Protein AF-A0A077PZ47-F1 (afdb_monomer_lite)

Foldseek 3Di:
DVQVLVVCVVPPVVDPSPPDDPVVVCVVQPQWDKDWDDDPNDTQWIWTANPPVRDTPDTTGDD

Organism: NCBI:txid1398204

Structure (mmCIF, N/CA/C/O backbone):
data_AF-A0A077PZ47-F1
#
_entry.id   AF-A0A077PZ47-F1
#
loop_
_atom_site.group_PDB
_atom_site.id
_atom_site.type_symbol
_atom_site.label_atom_id
_atom_site.label_alt_id
_atom_site.label_comp_id
_atom_site.label_asym_id
_atom_site.label_entity_id
_atom_site.label_seq_id
_atom_site.pdbx_PDB_ins_code
_atom_site.Cartn_x
_atom_site.Cartn_y
_atom_site.Cartn_z
_atom_site.occupancy
_atom_site.B_iso_or_equiv
_atom_site.auth_seq_id
_atom_site.auth_comp_id
_atom_site.auth_asym_id
_atom_site.auth_atom_id
_atom_site.pdbx_PDB_model_num
ATOM 1 N N . MET A 1 1 ? 1.038 -7.411 -6.318 1.00 54.97 1 MET A N 1
ATOM 2 C CA . MET A 1 1 ? 1.635 -6.619 -5.219 1.00 54.97 1 MET A CA 1
ATOM 3 C C . MET A 1 1 ? 3.151 -6.358 -5.377 1.00 54.97 1 MET A C 1
ATOM 5 O O . MET A 1 1 ? 3.826 -6.104 -4.398 1.00 54.97 1 MET A O 1
ATOM 9 N N . ASN A 1 2 ? 3.725 -6.327 -6.592 1.00 54.34 2 ASN A N 1
ATOM 10 C CA . ASN A 1 2 ? 5.156 -5.979 -6.783 1.00 54.34 2 ASN A CA 1
ATOM 11 C C . ASN A 1 2 ? 5.446 -4.467 -6.709 1.00 54.34 2 ASN A C 1
ATOM 13 O O . ASN A 1 2 ? 6.590 -4.038 -6.577 1.00 54.34 2 ASN A O 1
ATOM 17 N N . ILE A 1 3 ? 4.388 -3.668 -6.791 1.00 58.72 3 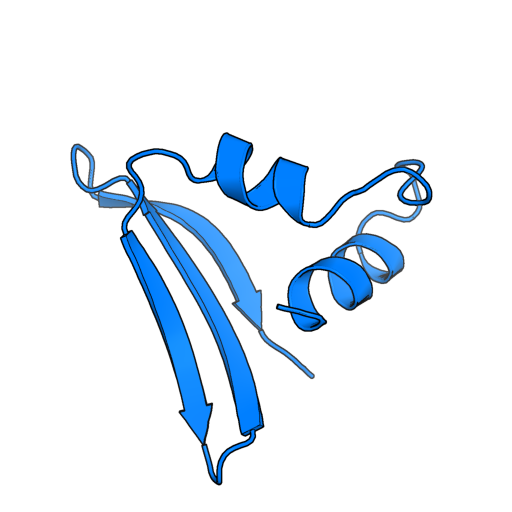ILE A N 1
ATOM 18 C CA . ILE A 1 3 ? 4.427 -2.227 -7.014 1.00 58.72 3 ILE A CA 1
ATOM 19 C C . ILE A 1 3 ? 4.804 -1.454 -5.732 1.00 58.72 3 ILE A C 1
ATOM 21 O O . ILE A 1 3 ? 5.646 -0.561 -5.762 1.00 58.72 3 ILE A O 1
ATOM 25 N N . LEU A 1 4 ? 4.308 -1.912 -4.574 1.00 58.22 4 LEU A N 1
ATOM 26 C CA . LEU A 1 4 ? 4.645 -1.381 -3.24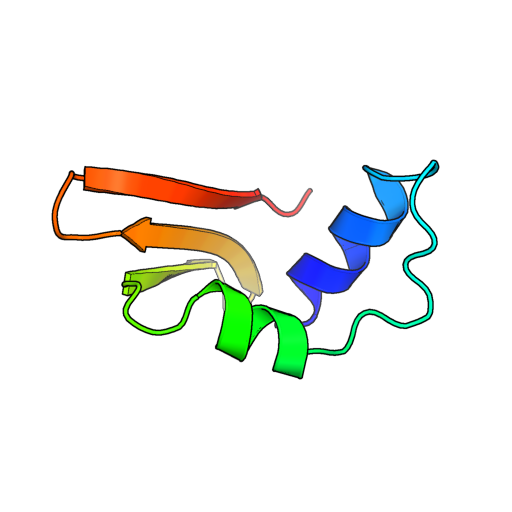9 1.00 58.22 4 LEU A CA 1
ATOM 27 C C . LEU A 1 4 ? 6.155 -1.460 -2.971 1.00 58.22 4 LEU A C 1
ATOM 29 O O . LEU A 1 4 ? 6.761 -0.512 -2.472 1.00 58.22 4 LEU A O 1
ATOM 33 N N . ARG A 1 5 ? 6.771 -2.599 -3.318 1.00 57.94 5 ARG A N 1
ATOM 34 C CA . ARG A 1 5 ? 8.193 -2.854 -3.065 1.00 57.94 5 ARG A CA 1
ATOM 35 C C . ARG A 1 5 ? 9.082 -1.955 -3.911 1.00 57.94 5 ARG A C 1
ATOM 37 O O . ARG A 1 5 ? 10.077 -1.447 -3.406 1.00 57.94 5 ARG A O 1
ATOM 44 N N . HIS A 1 6 ? 8.735 -1.772 -5.187 1.00 63.25 6 HIS A N 1
ATOM 45 C CA . HIS A 1 6 ? 9.518 -0.922 -6.075 1.00 63.25 6 HIS A CA 1
ATOM 46 C C . HIS A 1 6 ? 9.522 0.517 -5.561 1.00 63.25 6 HIS A C 1
ATOM 48 O O . HIS A 1 6 ? 10.589 1.074 -5.337 1.00 63.25 6 HIS A O 1
ATOM 54 N N . SER A 1 7 ? 8.358 1.082 -5.248 1.00 60.28 7 SER A N 1
ATOM 55 C CA . SER A 1 7 ? 8.311 2.484 -4.842 1.00 60.28 7 SER A CA 1
ATOM 56 C C . SER A 1 7 ? 8.742 2.792 -3.428 1.00 60.28 7 SER A C 1
ATOM 58 O O . SER A 1 7 ? 9.352 3.836 -3.227 1.00 60.28 7 SER A O 1
ATOM 60 N N . ARG A 1 8 ? 8.558 1.884 -2.464 1.00 60.88 8 ARG A N 1
ATOM 61 C CA . ARG A 1 8 ? 9.199 2.061 -1.153 1.00 60.88 8 ARG A CA 1
ATOM 62 C C . ARG A 1 8 ? 10.729 2.149 -1.291 1.00 60.88 8 ARG A C 1
ATOM 64 O O . ARG A 1 8 ? 11.326 3.000 -0.640 1.00 60.88 8 ARG A O 1
ATOM 71 N N . LYS A 1 9 ? 11.348 1.364 -2.189 1.00 58.75 9 LYS A N 1
ATOM 72 C CA . LYS A 1 9 ? 12.802 1.410 -2.450 1.00 58.75 9 LYS A CA 1
ATOM 73 C C . LYS A 1 9 ? 13.282 2.725 -3.076 1.00 58.75 9 LYS A C 1
ATOM 75 O O . LYS A 1 9 ? 14.370 3.174 -2.735 1.00 58.75 9 LYS A O 1
ATOM 80 N N . VAL A 1 10 ? 12.507 3.339 -3.976 1.00 62.09 10 VAL A N 1
ATOM 81 C CA . VAL A 1 10 ? 12.927 4.592 -4.644 1.00 62.09 10 VAL A CA 1
ATOM 82 C C . VAL A 1 10 ? 12.580 5.851 -3.840 1.00 62.09 10 VAL A C 1
ATOM 84 O O . VAL A 1 10 ? 13.279 6.851 -3.969 1.00 62.09 10 VAL A O 1
ATOM 87 N N . THR A 1 11 ? 11.531 5.824 -3.009 1.00 56.41 11 THR A N 1
ATOM 88 C CA . THR A 1 11 ? 11.065 7.003 -2.253 1.00 56.41 11 THR A CA 1
ATOM 89 C C . THR A 1 11 ? 11.697 7.121 -0.863 1.00 56.41 11 THR A C 1
ATOM 91 O O . THR A 1 11 ? 11.983 8.230 -0.423 1.00 56.41 11 THR A O 1
ATOM 94 N N . PHE A 1 12 ? 11.962 6.005 -0.176 1.00 57.25 12 PHE A N 1
ATOM 95 C CA . PHE A 1 12 ? 12.534 5.997 1.177 1.00 57.25 12 PHE A CA 1
ATOM 96 C C . PHE A 1 12 ? 13.995 5.537 1.156 1.00 57.25 12 PHE A C 1
ATOM 98 O O . PHE A 1 12 ? 14.347 4.510 1.730 1.00 57.25 12 PHE A O 1
ATOM 105 N N . THR A 1 13 ? 14.869 6.304 0.503 1.00 55.66 13 THR A N 1
ATOM 106 C CA . THR A 1 13 ? 16.310 5.991 0.399 1.00 55.66 13 THR A CA 1
ATOM 107 C C . THR A 1 13 ? 17.048 6.035 1.744 1.00 55.66 13 THR A C 1
ATOM 109 O O . THR A 1 13 ? 18.140 5.486 1.865 1.00 55.66 13 THR A O 1
ATOM 112 N N . TRP A 1 14 ? 16.446 6.653 2.766 1.00 54.38 14 TRP A N 1
ATOM 113 C CA . TRP A 1 14 ? 16.954 6.710 4.142 1.00 54.38 14 TRP A CA 1
ATOM 114 C C . TRP A 1 14 ? 16.526 5.525 5.018 1.00 54.38 14 TRP A C 1
ATOM 116 O O . TRP A 1 14 ? 16.974 5.417 6.159 1.00 54.38 14 TRP A O 1
ATOM 126 N N . LEU A 1 15 ? 15.640 4.656 4.526 1.00 45.81 15 LEU A N 1
ATOM 127 C CA . LEU A 1 15 ? 15.122 3.515 5.269 1.00 45.81 15 LEU A CA 1
ATOM 128 C C . LEU A 1 15 ? 15.620 2.234 4.599 1.00 45.81 15 LEU A C 1
ATOM 130 O O . LEU A 1 15 ? 15.430 2.037 3.400 1.00 45.81 15 LEU A O 1
ATOM 134 N N . ASN A 1 16 ? 16.277 1.357 5.361 1.00 53.00 16 ASN A N 1
ATOM 135 C CA . ASN A 1 16 ? 16.750 0.088 4.818 1.00 53.00 16 ASN A CA 1
ATOM 136 C C . ASN A 1 16 ? 15.540 -0.783 4.437 1.00 53.00 16 ASN A C 1
ATOM 138 O O . ASN A 1 16 ? 14.836 -1.322 5.289 1.00 53.00 16 ASN A O 1
ATOM 142 N N . THR A 1 17 ? 15.289 -0.875 3.135 1.00 55.91 17 THR A N 1
ATOM 143 C CA . THR A 1 17 ? 14.129 -1.541 2.534 1.00 55.91 17 THR A CA 1
ATOM 144 C C . THR A 1 17 ? 14.434 -2.970 2.084 1.00 55.91 17 THR A C 1
ATOM 146 O O . THR A 1 17 ? 13.574 -3.621 1.490 1.00 55.91 17 THR A O 1
ATOM 149 N N . ASP A 1 18 ? 15.634 -3.490 2.363 1.00 59.38 18 ASP A N 1
ATOM 150 C CA . ASP A 1 18 ? 16.035 -4.834 1.931 1.00 59.38 18 ASP A CA 1
ATOM 151 C C . ASP A 1 18 ? 15.308 -5.957 2.678 1.00 59.38 18 ASP A C 1
ATOM 153 O O . ASP A 1 18 ? 15.177 -7.054 2.138 1.00 59.38 18 ASP A O 1
ATOM 157 N N . ASN A 1 19 ? 14.738 -5.662 3.850 1.00 53.12 19 ASN A N 1
ATOM 158 C CA . ASN A 1 19 ? 13.963 -6.617 4.645 1.00 53.12 19 ASN A CA 1
ATOM 159 C C . 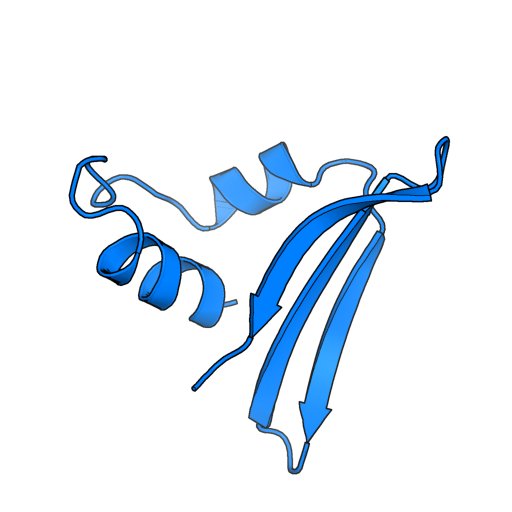ASN A 1 19 ? 12.442 -6.483 4.496 1.00 53.12 19 ASN A C 1
ATOM 161 O O . ASN A 1 19 ? 11.730 -7.242 5.142 1.00 53.12 19 ASN A O 1
ATOM 165 N N . TYR A 1 20 ? 11.936 -5.561 3.668 1.00 55.00 20 TYR A N 1
ATOM 166 C CA . TYR A 1 20 ? 10.490 -5.412 3.480 1.00 55.00 20 TYR A CA 1
ATOM 167 C C . TYR A 1 20 ? 9.929 -6.650 2.785 1.00 55.00 20 TYR A C 1
ATOM 169 O O . TYR A 1 20 ? 10.138 -6.861 1.583 1.00 55.00 20 TYR A O 1
ATOM 177 N N . GLN A 1 21 ? 9.207 -7.462 3.547 1.00 58.66 21 GLN A N 1
ATOM 178 C CA . GLN A 1 21 ? 8.486 -8.610 3.032 1.00 58.66 21 GLN A CA 1
ATOM 179 C C . GLN A 1 21 ? 7.078 -8.175 2.630 1.00 58.66 21 GLN A C 1
ATOM 181 O O . GLN A 1 21 ? 6.484 -7.270 3.210 1.00 58.66 21 GLN A O 1
ATOM 186 N N . LEU A 1 22 ? 6.512 -8.841 1.624 1.00 56.78 22 LEU A N 1
ATOM 187 C CA . LEU A 1 22 ? 5.112 -8.636 1.228 1.00 56.78 22 LEU A CA 1
ATOM 188 C C . LEU A 1 22 ? 4.145 -8.826 2.405 1.00 56.78 22 LEU A C 1
ATOM 190 O O . LEU A 1 22 ? 3.153 -8.118 2.501 1.00 56.78 22 LEU A O 1
ATOM 194 N N . THR A 1 23 ? 4.504 -9.710 3.332 1.00 57.84 23 THR A N 1
ATOM 195 C CA . THR A 1 23 ? 3.761 -9.989 4.561 1.00 57.84 23 THR A CA 1
ATOM 196 C C . THR A 1 23 ? 3.712 -8.819 5.541 1.00 57.84 23 THR A C 1
ATOM 198 O O . THR A 1 23 ? 2.857 -8.810 6.419 1.00 57.84 23 THR A O 1
ATOM 201 N N . ASP A 1 24 ? 4.624 -7.847 5.436 1.00 66.94 24 ASP A N 1
ATOM 202 C CA . ASP A 1 24 ? 4.589 -6.653 6.290 1.00 66.94 24 ASP A CA 1
ATOM 203 C C . ASP A 1 24 ? 3.440 -5.732 5.870 1.00 66.94 24 ASP A C 1
ATOM 205 O O . ASP A 1 24 ? 2.787 -5.139 6.716 1.00 66.94 24 ASP A O 1
ATOM 209 N N . PHE A 1 25 ? 3.116 -5.689 4.574 1.00 69.44 25 PHE A N 1
ATOM 210 C CA . PHE A 1 25 ? 1.950 -4.956 4.086 1.00 69.44 25 PHE A CA 1
ATOM 211 C C . PHE A 1 25 ? 0.639 -5.572 4.574 1.00 69.44 25 PHE A C 1
ATOM 213 O O . PHE A 1 25 ? -0.256 -4.840 4.983 1.00 69.44 25 PHE A O 1
ATOM 220 N N . ASP A 1 26 ? 0.539 -6.903 4.567 1.00 68.75 26 ASP A N 1
ATOM 221 C CA . ASP A 1 26 ? -0.663 -7.596 5.044 1.00 68.75 26 ASP A CA 1
ATOM 222 C C . ASP A 1 26 ? -0.920 -7.312 6.534 1.00 68.75 26 ASP A C 1
ATOM 224 O O . ASP A 1 26 ? -2.069 -7.189 6.945 1.00 68.75 26 ASP A O 1
ATOM 228 N N . LYS A 1 27 ? 0.145 -7.153 7.334 1.00 74.75 27 LYS A N 1
ATOM 229 C CA . LYS A 1 27 ? 0.045 -6.719 8.737 1.00 74.75 27 LYS A CA 1
ATOM 230 C C . LYS A 1 27 ? -0.297 -5.236 8.867 1.00 74.75 27 LYS A C 1
ATOM 232 O O . LYS A 1 27 ? -1.157 -4.889 9.667 1.00 74.75 27 LYS A O 1
ATOM 237 N N . ASP A 1 28 ? 0.363 -4.372 8.095 1.00 73.00 28 ASP A N 1
ATOM 238 C CA . ASP A 1 28 ? 0.152 -2.916 8.137 1.00 73.00 28 ASP A CA 1
ATOM 239 C C . ASP A 1 28 ? -1.271 -2.519 7.699 1.00 73.00 28 ASP A C 1
ATOM 241 O O . ASP A 1 28 ? -1.776 -1.482 8.117 1.00 73.00 28 ASP A O 1
ATOM 245 N N . THR A 1 29 ? -1.912 -3.338 6.861 1.00 75.75 29 THR A N 1
ATOM 246 C CA . THR A 1 29 ? -3.251 -3.093 6.299 1.00 75.75 29 THR A CA 1
ATOM 247 C C . THR A 1 29 ? -4.325 -4.020 6.872 1.00 75.75 29 THR A C 1
ATOM 249 O O . THR A 1 29 ? -5.432 -4.110 6.335 1.00 75.75 29 THR A O 1
ATOM 252 N N . GLU A 1 30 ? -4.035 -4.717 7.975 1.00 81.19 30 GLU A N 1
ATOM 253 C CA . GLU A 1 30 ? -5.002 -5.600 8.624 1.00 81.19 30 GLU A CA 1
ATOM 254 C C . GLU A 1 30 ? -6.246 -4.808 9.065 1.00 81.19 30 GLU A C 1
ATOM 256 O O . GLU A 1 30 ? -6.167 -3.842 9.822 1.00 81.19 30 GLU A O 1
ATOM 261 N N . GLY A 1 31 ? -7.421 -5.221 8.581 1.00 82.69 31 GLY A N 1
ATOM 262 C CA . GLY A 1 31 ? -8.687 -4.528 8.845 1.00 82.69 31 GLY A CA 1
ATOM 263 C C . GLY A 1 31 ? -8.971 -3.332 7.928 1.00 82.69 31 GLY A C 1
ATOM 264 O O . GLY A 1 31 ? -10.018 -2.697 8.072 1.00 82.69 31 GLY A O 1
ATOM 265 N N . GLU A 1 32 ? -8.096 -3.044 6.963 1.00 86.69 32 GLU A N 1
ATOM 266 C CA . GLU A 1 32 ? -8.291 -1.987 5.970 1.00 86.69 32 GLU A CA 1
ATOM 267 C C . GLU A 1 32 ? -8.959 -2.485 4.692 1.00 86.69 32 GLU A C 1
ATOM 269 O O . GLU A 1 32 ? -8.853 -3.645 4.290 1.00 86.69 32 GLU A O 1
ATOM 274 N N . MET A 1 33 ? -9.646 -1.567 4.013 1.00 86.00 33 MET A N 1
ATOM 275 C CA . MET A 1 33 ? -10.141 -1.805 2.665 1.00 86.00 33 MET A CA 1
ATOM 276 C C . MET A 1 33 ? -9.065 -1.432 1.654 1.00 86.00 33 MET A C 1
ATOM 278 O O . MET A 1 33 ? -8.702 -0.260 1.530 1.00 86.00 33 MET A O 1
ATOM 282 N N . ILE A 1 34 ? -8.606 -2.421 0.893 1.00 88.38 34 ILE A N 1
ATOM 283 C CA . ILE A 1 34 ? -7.644 -2.221 -0.188 1.00 88.38 34 ILE A CA 1
ATOM 284 C C . ILE A 1 34 ? -8.390 -2.141 -1.521 1.00 88.38 34 ILE A C 1
ATOM 286 O O . ILE A 1 34 ? -9.096 -3.073 -1.904 1.00 88.38 34 ILE A O 1
ATOM 290 N N . TYR A 1 35 ? -8.177 -1.056 -2.263 1.00 88.94 35 TYR A N 1
ATOM 291 C CA . TYR A 1 35 ? -8.650 -0.904 -3.639 1.00 88.94 35 TYR A CA 1
ATOM 292 C C . TYR A 1 35 ? -7.462 -0.854 -4.594 1.00 88.94 35 TYR A C 1
ATOM 294 O O . TYR A 1 35 ? -6.475 -0.165 -4.339 1.00 88.94 35 TYR A O 1
ATOM 302 N N . ILE A 1 36 ? -7.565 -1.568 -5.713 1.00 88.44 36 ILE A N 1
ATOM 303 C CA . ILE A 1 36 ? -6.506 -1.672 -6.720 1.00 88.44 36 ILE A CA 1
ATOM 304 C C . ILE A 1 36 ? -6.992 -1.011 -8.007 1.00 88.44 36 ILE A C 1
ATOM 306 O O . ILE A 1 36 ? -8.070 -1.334 -8.503 1.00 88.44 36 ILE A O 1
ATOM 310 N N . ALA A 1 37 ? -6.184 -0.110 -8.563 1.00 90.12 37 ALA A N 1
ATOM 311 C CA . ALA A 1 37 ? -6.430 0.458 -9.881 1.00 90.12 37 ALA A CA 1
ATOM 312 C C . ALA A 1 37 ? -5.821 -0.458 -10.949 1.00 90.12 37 ALA A C 1
ATOM 314 O O . ALA A 1 37 ? -4.624 -0.761 -10.899 1.00 90.12 37 ALA A O 1
ATOM 315 N N . VAL A 1 38 ? -6.638 -0.895 -11.909 1.00 91.25 38 VAL A N 1
ATOM 316 C CA . VAL A 1 38 ? -6.223 -1.767 -13.015 1.00 91.25 38 VAL A CA 1
ATOM 317 C C . VAL A 1 38 ? -6.709 -1.177 -14.335 1.00 91.25 38 VAL A C 1
ATOM 319 O O . VAL A 1 38 ? -7.879 -0.825 -14.458 1.00 91.25 38 VAL A O 1
ATOM 322 N N . GLU A 1 39 ? -5.819 -1.101 -15.321 1.00 92.00 39 GLU A N 1
ATOM 323 C CA . GLU A 1 39 ? -6.133 -0.715 -16.698 1.00 92.00 39 GLU A CA 1
ATOM 324 C C . GLU A 1 39 ? -5.385 -1.643 -17.655 1.00 92.00 39 GLU A C 1
ATOM 326 O O . GLU A 1 39 ? -4.190 -1.872 -17.473 1.00 92.00 39 GLU A O 1
ATOM 331 N N . ASN A 1 40 ? 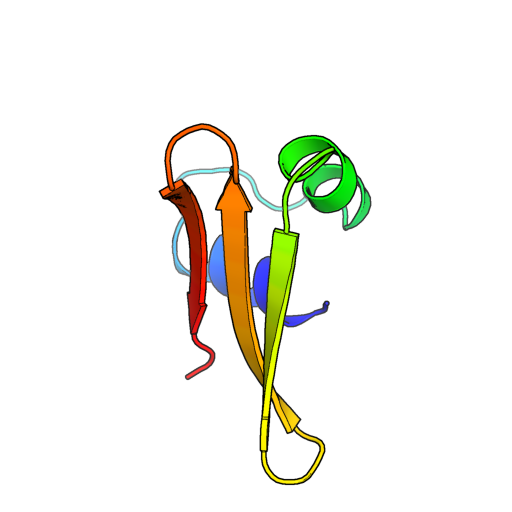-6.067 -2.186 -18.669 1.00 91.94 40 ASN A N 1
ATOM 332 C CA . ASN A 1 40 ? -5.473 -3.112 -19.647 1.00 91.94 40 ASN A CA 1
ATOM 333 C C . ASN A 1 40 ? -4.675 -4.257 -18.981 1.00 91.94 40 ASN A C 1
ATOM 335 O O . ASN A 1 40 ? -3.529 -4.515 -19.344 1.00 91.94 40 ASN A O 1
ATOM 339 N N . ASP A 1 41 ? -5.249 -4.872 -17.939 1.00 87.88 41 ASP A N 1
ATOM 340 C CA . ASP A 1 41 ? -4.627 -5.917 -17.105 1.00 87.88 41 ASP A CA 1
ATOM 341 C C . ASP A 1 41 ? -3.332 -5.505 -16.372 1.00 87.88 41 ASP A C 1
ATOM 343 O O . ASP A 1 41 ? -2.675 -6.322 -15.720 1.00 87.88 41 ASP A O 1
ATOM 347 N N . LYS A 1 42 ? -2.970 -4.217 -16.405 1.00 83.88 42 LYS A N 1
ATOM 348 C CA . LYS A 1 42 ? -1.835 -3.648 -15.681 1.00 83.88 42 LYS A CA 1
ATOM 349 C C . LYS A 1 42 ? -2.313 -2.981 -14.396 1.00 83.88 42 LYS A C 1
ATOM 351 O O . LYS A 1 42 ? -3.190 -2.123 -14.404 1.00 83.88 42 LYS A O 1
ATOM 356 N N . VAL A 1 43 ? -1.679 -3.331 -13.278 1.00 86.12 43 VAL A N 1
ATOM 357 C CA . VAL A 1 43 ? -1.882 -2.625 -12.005 1.00 86.12 43 VAL A CA 1
ATOM 358 C C . VAL A 1 43 ? -1.248 -1.237 -12.098 1.00 86.12 43 VAL A C 1
ATOM 360 O O . VAL A 1 43 ? -0.039 -1.124 -12.300 1.00 86.12 43 VAL A O 1
ATOM 363 N N . LEU A 1 44 ? -2.064 -0.198 -11.925 1.00 87.44 44 LEU A N 1
ATOM 364 C CA . LEU A 1 44 ? -1.656 1.209 -11.948 1.00 87.44 44 LEU A CA 1
ATOM 365 C C . LEU A 1 44 ? -1.385 1.778 -10.550 1.00 87.44 44 LEU A C 1
ATOM 367 O O . LEU A 1 44 ? -0.773 2.832 -10.414 1.00 87.44 44 LEU A O 1
ATOM 371 N N . GLY A 1 45 ? -1.827 1.097 -9.497 1.00 86.50 45 GLY A N 1
ATOM 372 C CA . GLY A 1 45 ? -1.667 1.576 -8.130 1.00 86.50 45 GLY A CA 1
ATOM 373 C C . GLY A 1 45 ? -2.628 0.901 -7.166 1.00 86.50 45 GLY A C 1
ATOM 374 O O . GLY A 1 45 ? -3.407 0.028 -7.556 1.00 86.50 45 GLY A O 1
ATOM 375 N N . PHE A 1 46 ? -2.571 1.307 -5.904 1.00 88.44 46 PHE A N 1
ATOM 376 C CA . PHE A 1 46 ? -3.541 0.885 -4.901 1.00 88.44 46 PHE A CA 1
ATOM 377 C C . PHE A 1 46 ? -3.730 1.964 -3.829 1.00 88.44 46 PHE A C 1
ATOM 379 O O . PHE A 1 46 ? -2.887 2.847 -3.647 1.00 88.44 46 PHE A O 1
ATOM 386 N N . ILE A 1 47 ? -4.840 1.858 -3.109 1.00 90.62 47 ILE A N 1
ATOM 387 C CA . ILE A 1 47 ? -5.161 2.659 -1.932 1.00 90.62 47 ILE A CA 1
ATOM 388 C C . ILE A 1 47 ? -5.618 1.730 -0.804 1.00 90.62 47 ILE A C 1
ATOM 390 O O . ILE A 1 47 ? -6.351 0.777 -1.056 1.00 90.62 47 ILE A O 1
ATOM 394 N N . SER A 1 48 ? -5.171 2.000 0.420 1.00 88.69 48 SER A N 1
ATOM 395 C CA . SER A 1 48 ? -5.611 1.321 1.640 1.00 88.69 48 SER A CA 1
ATOM 396 C C . SER A 1 48 ? -6.329 2.316 2.542 1.00 88.69 48 SER A C 1
ATOM 398 O O . SER A 1 48 ? -5.784 3.383 2.851 1.00 88.69 48 SER A O 1
ATOM 400 N N . VAL A 1 49 ? -7.573 1.997 2.899 1.00 86.44 49 VAL A N 1
ATOM 401 C CA . VAL A 1 49 ? -8.485 2.890 3.619 1.00 86.44 49 VAL A CA 1
ATOM 402 C C . VAL A 1 49 ? -8.923 2.255 4.931 1.00 86.44 49 VAL A C 1
ATOM 404 O O . VAL A 1 49 ? -9.541 1.187 4.940 1.00 86.44 49 VAL A O 1
ATOM 407 N N . TRP A 1 50 ? -8.703 2.968 6.034 1.00 86.25 50 TRP A N 1
ATOM 408 C CA . TRP A 1 50 ? -9.302 2.638 7.320 1.00 86.25 50 TRP A CA 1
ATOM 409 C C . TRP A 1 50 ? -10.751 3.136 7.355 1.00 86.25 50 TRP A C 1
ATOM 411 O O . TRP A 1 50 ? -11.028 4.339 7.407 1.00 86.25 50 TRP A O 1
ATOM 421 N N . ALA A 1 51 ? -11.704 2.201 7.309 1.00 78.12 51 ALA A N 1
ATOM 422 C CA . ALA A 1 51 ? -13.124 2.511 7.133 1.00 78.12 51 ALA A CA 1
ATOM 423 C C . ALA A 1 51 ? -13.719 3.347 8.280 1.00 78.12 51 ALA A C 1
ATOM 425 O O . ALA A 1 51 ? -14.620 4.149 8.057 1.00 78.12 51 ALA A O 1
ATOM 426 N N . GLN A 1 52 ? -13.220 3.176 9.508 1.00 80.88 52 GLN A N 1
ATOM 427 C CA . GLN A 1 52 ? -13.871 3.729 10.704 1.00 80.88 52 GLN A CA 1
ATOM 428 C C . GLN A 1 52 ? -13.798 5.260 10.782 1.00 80.88 52 GLN A C 1
ATOM 430 O O . GLN A 1 52 ? -14.658 5.885 11.395 1.00 80.88 52 GLN A O 1
ATOM 435 N N . ASN A 1 53 ? -12.778 5.872 10.180 1.00 83.50 53 ASN A N 1
ATOM 436 C CA . ASN A 1 53 ? -12.559 7.321 10.198 1.00 83.50 53 ASN A CA 1
ATOM 437 C C . ASN A 1 53 ? -12.296 7.896 8.794 1.00 83.50 53 ASN A C 1
ATOM 439 O O . ASN A 1 53 ? -11.910 9.057 8.678 1.00 83.50 53 ASN A O 1
ATOM 443 N N . HIS A 1 54 ? -12.554 7.109 7.740 1.00 80.12 54 HIS A N 1
ATOM 444 C CA . HIS A 1 54 ? -12.335 7.481 6.338 1.00 80.12 54 HIS A CA 1
ATOM 445 C C . HIS A 1 54 ? -10.909 7.981 6.064 1.00 80.12 54 HIS A C 1
ATOM 447 O O . HIS A 1 54 ? -10.703 8.950 5.332 1.00 80.12 54 HIS A O 1
ATOM 453 N N . PHE A 1 55 ? -9.920 7.331 6.675 1.00 85.38 55 PHE A N 1
ATOM 454 C CA . PHE A 1 55 ? -8.523 7.719 6.551 1.00 85.38 55 PHE A CA 1
ATOM 455 C C . PHE A 1 55 ? -7.798 6.887 5.495 1.00 85.38 55 PHE A C 1
ATOM 457 O O . PHE A 1 55 ? -7.977 5.673 5.417 1.00 85.38 55 PHE A O 1
ATOM 464 N N . ILE A 1 56 ? -6.954 7.541 4.697 1.00 86.00 56 ILE A N 1
ATOM 465 C CA . ILE A 1 56 ? -6.097 6.876 3.716 1.00 86.00 56 ILE A CA 1
ATOM 466 C C . ILE A 1 56 ? -4.743 6.625 4.371 1.00 86.00 56 ILE A C 1
ATOM 468 O O . ILE A 1 56 ? -3.968 7.563 4.553 1.00 86.00 56 ILE A O 1
ATOM 472 N N . HIS A 1 57 ? -4.450 5.368 4.701 1.00 81.88 57 HIS A N 1
ATOM 473 C CA . HIS A 1 57 ? -3.170 5.004 5.311 1.00 81.88 57 HIS A CA 1
ATOM 474 C C . HIS A 1 57 ? -2.067 4.834 4.268 1.00 81.88 57 HIS A C 1
ATOM 476 O O . HIS A 1 57 ? -0.934 5.276 4.460 1.00 81.88 57 HIS A O 1
ATOM 482 N N . HIS A 1 58 ? -2.409 4.239 3.125 1.00 81.00 58 HIS A N 1
ATOM 483 C CA . HIS A 1 58 ? -1.466 4.001 2.043 1.00 81.00 58 HIS A CA 1
ATOM 484 C C . HIS A 1 58 ? -2.077 4.426 0.716 1.00 81.00 58 HIS A C 1
ATOM 486 O O . HIS A 1 58 ? -3.141 3.948 0.337 1.00 81.00 58 HIS A O 1
ATOM 492 N N . LEU A 1 59 ? -1.380 5.296 -0.012 1.00 85.00 59 LEU A N 1
ATOM 493 C CA . LEU A 1 59 ? -1.683 5.615 -1.401 1.00 85.00 59 LEU A CA 1
ATOM 494 C C . LEU A 1 59 ? -0.437 5.379 -2.233 1.00 85.00 59 LEU A C 1
ATOM 496 O O . LEU A 1 59 ? 0.643 5.884 -1.922 1.00 85.00 59 LEU A O 1
ATOM 500 N N . TYR A 1 60 ? -0.609 4.624 -3.306 1.00 82.81 60 TYR A N 1
ATOM 501 C CA . TYR A 1 60 ? 0.471 4.306 -4.202 1.00 82.81 60 TYR A CA 1
ATOM 502 C C . TYR A 1 60 ? 0.037 4.395 -5.664 1.00 82.81 60 TYR A C 1
ATOM 504 O O . TYR A 1 60 ? -0.959 3.789 -6.059 1.00 82.81 60 TYR A O 1
ATOM 512 N N . VAL A 1 61 ? 0.832 5.101 -6.471 1.00 84.50 61 VAL A N 1
ATOM 513 C CA . VAL A 1 61 ? 0.619 5.284 -7.910 1.00 84.50 61 VAL A CA 1
ATOM 514 C C . VAL A 1 61 ? 1.876 4.840 -8.648 1.00 84.50 61 VAL A C 1
ATOM 516 O O . VAL A 1 61 ? 2.980 5.279 -8.322 1.00 84.50 61 VAL A O 1
ATOM 519 N N . ALA A 1 62 ? 1.708 3.951 -9.622 1.00 74.44 62 ALA A N 1
ATOM 520 C CA . ALA A 1 62 ? 2.784 3.501 -10.487 1.00 74.44 62 ALA A CA 1
ATOM 521 C C . ALA A 1 62 ? 3.024 4.523 -11.600 1.00 74.44 62 ALA A C 1
ATOM 523 O O . ALA A 1 62 ? 2.088 4.904 -12.302 1.00 74.44 62 ALA A O 1
ATOM 524 N N . THR A 1 63 ? 4.277 4.948 -11.751 1.00 64.81 63 THR A N 1
ATOM 525 C CA . THR A 1 63 ? 4.773 5.737 -12.890 1.00 64.81 63 THR A CA 1
ATOM 526 C C . THR A 1 63 ? 5.142 4.841 -14.061 1.00 64.81 63 THR A C 1
ATOM 528 O O . THR A 1 63 ? 5.776 3.791 -13.798 1.00 64.81 63 THR A O 1
#

Radius of gyration: 12.31 Å; chains: 1; bounding box: 31×18×30 Å

Sequence (63 aa):
MNILRHSRKVTFTWLNTDNYQLTDFDKDTEGEMIYIAVENDKVLGFISVWAQNHFIHHLYVAT

InterPro domains:
  IPR000182 GNAT domain [PF00583] (12-62)
  IPR016181 Acyl-CoA N-acyltransferase [SSF55729] (4-62)

Secondary structure (DSSP, 8-state):
--HHHHHHHHH-TTS--TT--HHHHHHHTTTPEEEEEEETTEEEEEEEEETTTTE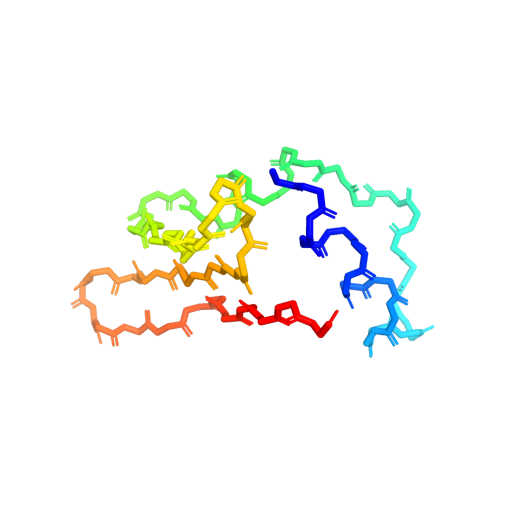EEEEEE--

pLDDT: mean 73.42, std 13.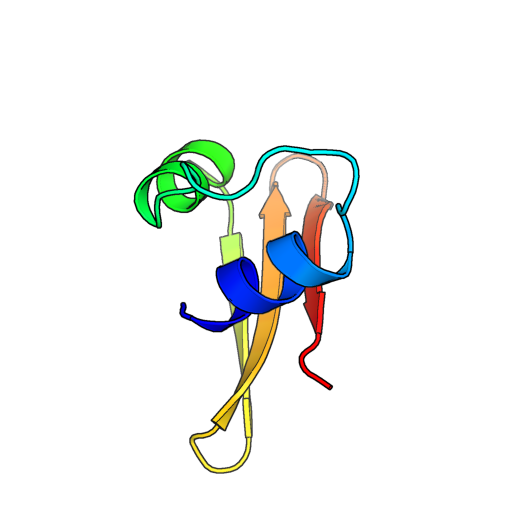87, range [45.81, 92.0]